Protein AF-A0A318XLT6-F1 (afdb_monomer_lite)

Secondary structure (DSSP, 8-state):
--EEEP-----SSS-----------TT-EEEEEEEEESS-------STT-EEEEEEEEEEEEE-HHHHHHTTT--TTS-HHHHHHHHHH---HHHHHHHHHH--EEEEEEEEEEEEE--SS-----EEEEEEEEEEETTEEEEEE--SGGGEEEE-TTSSBPSS-EEEE-

Radius of gyration: 16.86 Å; chains: 1; bounding box: 40×31×43 Å

Sequence (170 aa):
MFVQRLKLIVPVDKTVDAILLDSGEHDKIECYQGNKAVNNFGLTVHGSGTWVKGTIKGTLEAYDYKAVYEVYNLKESESANYWFVSYRQDKSHDELKKTFEDSHKVNLNYDLSFMIQGNDYDINSVFICYEVIRLVVNGVTKDFVVTNPSSSSAMSPDGSAYPGGFKPVE

Foldseek 3Di:
DDEEEDEDDDDDDDDPDPPQDPDPPQFDKYKYKYKAFPDFDWAFDDDAFDKDKDKDKDKDWFWAVVLLCVLQVHDLQAACVVSVVSVVVDPSSVSNVVSVVPIDIDIDIAIWMKMWGDDPPPQGTKTKIFMWIWIAHSSDIGIHTSRHQNRIAIAGNVRHGDPTDMHTDD

Organism: NCBI:txid1121337

Structure (mmCIF, N/CA/C/O backbone):
data_AF-A0A318XLT6-F1
#
_entry.id   AF-A0A318XLT6-F1
#
loop_
_atom_site.group_PDB
_atom_site.id
_atom_site.type_symbol
_atom_site.label_atom_id
_atom_site.label_alt_id
_atom_site.label_comp_id
_atom_site.label_asym_id
_atom_site.label_entity_id
_atom_site.label_seq_id
_atom_site.pdbx_PDB_ins_code
_atom_site.Cartn_x
_atom_site.Cartn_y
_atom_site.Cartn_z
_atom_site.occupancy
_atom_site.B_iso_or_equiv
_atom_site.auth_seq_id
_atom_site.auth_comp_id
_atom_site.auth_asym_id
_atom_site.auth_atom_id
_atom_site.pdbx_PDB_model_num
ATOM 1 N N . MET A 1 1 ? 1.099 -7.249 21.457 1.00 48.94 1 MET A N 1
ATOM 2 C CA . MET A 1 1 ? 0.406 -7.028 20.174 1.00 48.94 1 MET A CA 1
ATOM 3 C C . MET A 1 1 ? 1.287 -7.557 19.051 1.00 48.94 1 MET A C 1
ATOM 5 O O . MET A 1 1 ? 2.467 -7.227 19.030 1.00 48.94 1 MET A O 1
ATOM 9 N N . PHE A 1 2 ? 0.767 -8.439 18.196 1.00 44.69 2 PHE A N 1
ATOM 10 C CA . PHE A 1 2 ? 1.539 -9.091 17.131 1.00 44.69 2 PHE A CA 1
ATOM 11 C C . PHE A 1 2 ? 1.151 -8.491 15.777 1.00 44.69 2 PHE A C 1
ATOM 13 O O . PHE A 1 2 ? -0.029 -8.443 15.451 1.00 44.69 2 PHE A O 1
ATOM 20 N N . VAL A 1 3 ? 2.139 -8.034 15.002 1.00 46.88 3 VAL A N 1
ATOM 21 C CA . VAL A 1 3 ? 1.956 -7.638 13.596 1.00 46.88 3 VAL A CA 1
ATOM 22 C C . VAL A 1 3 ? 2.495 -8.771 12.737 1.00 46.88 3 VAL A C 1
ATOM 24 O O . VAL A 1 3 ? 3.684 -9.091 12.834 1.00 46.88 3 VAL A O 1
ATOM 27 N N . GLN A 1 4 ? 1.645 -9.371 11.908 1.00 51.56 4 GLN A N 1
ATOM 28 C CA . GLN A 1 4 ? 2.063 -10.403 10.960 1.00 51.56 4 GLN A CA 1
ATOM 29 C C . GLN A 1 4 ? 2.322 -9.782 9.582 1.00 51.56 4 GLN A C 1
ATOM 31 O O . GLN A 1 4 ? 1.599 -8.898 9.129 1.00 51.56 4 GLN A O 1
ATOM 36 N N . ARG A 1 5 ? 3.377 -10.231 8.898 1.00 47.06 5 ARG A N 1
ATOM 37 C CA . ARG A 1 5 ? 3.651 -9.819 7.515 1.00 47.06 5 ARG A CA 1
ATOM 38 C C . ARG A 1 5 ? 2.912 -10.750 6.562 1.00 47.06 5 ARG A C 1
ATOM 40 O O . ARG A 1 5 ? 3.153 -11.954 6.580 1.00 47.06 5 ARG A O 1
ATOM 47 N N . LEU A 1 6 ? 2.053 -10.193 5.721 1.00 46.31 6 LEU A N 1
ATOM 48 C CA . LEU A 1 6 ? 1.446 -10.877 4.588 1.00 46.31 6 LEU A CA 1
ATOM 49 C C . LEU A 1 6 ? 2.206 -10.509 3.315 1.00 46.31 6 LEU A C 1
ATOM 51 O O . LEU A 1 6 ? 2.680 -9.389 3.145 1.00 46.31 6 LEU A O 1
ATOM 55 N N . LYS A 1 7 ? 2.299 -11.449 2.381 1.00 41.59 7 LYS A N 1
ATOM 56 C CA . LYS A 1 7 ? 2.693 -11.148 1.005 1.00 41.59 7 LYS A CA 1
ATOM 57 C C . LYS A 1 7 ? 1.427 -11.205 0.163 1.00 41.59 7 LYS A C 1
ATOM 59 O O . LYS A 1 7 ? 0.935 -12.296 -0.097 1.00 41.59 7 LYS A O 1
ATOM 64 N N . LEU A 1 8 ? 0.875 -10.053 -0.218 1.00 42.44 8 LEU A N 1
ATOM 65 C CA . LEU A 1 8 ? -0.103 -10.023 -1.301 1.00 42.44 8 LEU A CA 1
ATOM 66 C C . LEU A 1 8 ? 0.678 -9.879 -2.610 1.00 42.44 8 LEU A C 1
ATOM 68 O O . LEU A 1 8 ? 1.440 -8.939 -2.809 1.00 42.44 8 LEU A O 1
ATOM 72 N N . ILE A 1 9 ? 0.505 -10.851 -3.489 1.00 45.53 9 ILE A N 1
ATOM 73 C CA . ILE A 1 9 ? 0.955 -10.819 -4.876 1.00 45.53 9 ILE A CA 1
ATOM 74 C C . ILE A 1 9 ? -0.269 -11.290 -5.636 1.00 45.53 9 ILE A C 1
ATOM 76 O O . ILE A 1 9 ? -0.751 -12.382 -5.341 1.00 45.53 9 ILE A O 1
ATOM 80 N N . VAL A 1 10 ? -0.811 -10.514 -6.569 1.00 40.47 10 VAL A N 1
ATOM 81 C CA . VAL A 1 10 ? -1.807 -11.096 -7.477 1.00 40.47 10 VAL A CA 1
ATOM 82 C C . VAL A 1 10 ? -1.625 -10.503 -8.859 1.00 40.47 10 VAL A C 1
ATOM 84 O O . VAL A 1 10 ? -1.657 -9.279 -9.004 1.00 40.47 10 VAL A O 1
ATOM 87 N N . PRO A 1 11 ? -1.384 -11.384 -9.847 1.00 39.53 11 PRO A N 1
ATOM 88 C CA . PRO A 1 11 ? -2.449 -11.649 -10.810 1.00 39.53 11 PRO A CA 1
ATOM 89 C C . PRO A 1 11 ? -2.421 -13.078 -11.402 1.00 39.53 11 PRO A C 1
ATOM 91 O O . PRO A 1 11 ? -1.620 -13.353 -12.286 1.00 39.53 11 PRO A O 1
ATOM 94 N N . VAL A 1 12 ? -3.372 -13.940 -11.020 1.00 30.42 12 VAL A N 1
ATOM 95 C CA . VAL A 1 12 ? -4.231 -14.681 -11.972 1.00 30.42 12 VAL A CA 1
ATOM 96 C C . VAL A 1 12 ? -5.589 -14.813 -11.291 1.00 30.42 12 VAL A C 1
ATOM 98 O O . VAL A 1 12 ? -5.634 -15.288 -10.165 1.00 30.42 12 VAL A O 1
ATOM 101 N N . ASP A 1 13 ? -6.635 -14.314 -11.953 1.00 32.97 13 ASP A N 1
ATOM 102 C CA . ASP A 1 13 ? -8.062 -14.390 -11.612 1.00 32.97 13 ASP A CA 1
ATOM 103 C C . ASP A 1 13 ? -8.433 -14.840 -10.193 1.00 32.97 13 ASP A C 1
ATOM 105 O O . ASP A 1 13 ? -8.284 -16.008 -9.835 1.00 32.97 13 ASP A O 1
ATOM 109 N N . LYS A 1 14 ? -9.109 -13.919 -9.496 1.00 32.00 14 LYS A N 1
ATOM 110 C CA . LYS A 1 14 ? -9.876 -14.049 -8.246 1.00 32.00 14 LYS A CA 1
ATOM 111 C C . LYS A 1 14 ? -9.266 -13.242 -7.110 1.00 32.00 14 LYS A C 1
ATOM 113 O O . LYS A 1 14 ? -8.126 -13.418 -6.694 1.00 32.00 14 LYS A O 1
ATOM 118 N N . THR A 1 15 ? -10.105 -12.329 -6.633 1.00 31.81 15 THR A N 1
ATOM 119 C CA . THR A 1 15 ? -10.183 -11.879 -5.247 1.00 31.81 15 THR A CA 1
ATOM 120 C C . THR A 1 15 ? -9.538 -12.889 -4.308 1.00 31.81 15 THR A C 1
ATOM 122 O O . THR A 1 15 ? -10.023 -14.010 -4.175 1.00 31.81 15 THR A O 1
ATOM 125 N N . VAL A 1 16 ? -8.430 -12.499 -3.679 1.00 34.34 16 VAL A N 1
ATOM 126 C CA . VAL A 1 16 ? -7.896 -13.260 -2.554 1.00 34.34 16 VAL A CA 1
ATOM 127 C C . VAL A 1 16 ? -8.915 -13.090 -1.442 1.00 34.34 16 VAL A C 1
ATOM 129 O O . VAL A 1 16 ? -8.987 -12.024 -0.825 1.00 34.34 16 VAL A O 1
ATOM 132 N N . ASP A 1 17 ? -9.740 -14.119 -1.262 1.00 35.50 17 ASP A N 1
ATOM 133 C CA . ASP A 1 17 ? -10.573 -14.279 -0.084 1.00 35.50 17 ASP A CA 1
ATOM 134 C C . ASP A 1 17 ? -9.698 -14.009 1.138 1.00 35.50 17 ASP A C 1
ATOM 136 O O . ASP A 1 17 ? -8.591 -14.544 1.278 1.00 35.50 17 ASP A O 1
ATOM 140 N N . ALA A 1 18 ? -10.169 -13.079 1.967 1.00 36.91 18 ALA A N 1
ATOM 141 C CA . ALA A 1 18 ? -9.548 -12.743 3.229 1.00 36.91 18 ALA A CA 1
ATOM 142 C C . ALA A 1 18 ? -9.216 -14.042 3.970 1.00 36.91 18 ALA A C 1
ATOM 144 O O . ALA A 1 18 ? -10.049 -14.943 4.060 1.00 36.91 18 ALA A O 1
ATOM 145 N N . ILE A 1 19 ? -7.987 -14.145 4.478 1.00 39.88 19 ILE A N 1
ATOM 146 C CA . ILE A 1 19 ? -7.617 -15.215 5.400 1.00 39.88 19 ILE A CA 1
ATOM 147 C C . ILE A 1 19 ? -8.602 -15.104 6.568 1.00 39.88 19 ILE A C 1
ATOM 149 O O . ILE A 1 19 ? -8.514 -14.166 7.357 1.00 39.88 19 ILE A O 1
ATOM 153 N N . LEU A 1 20 ? -9.577 -16.016 6.621 1.00 37.34 20 LEU A N 1
ATOM 154 C CA . LEU A 1 20 ? -10.495 -16.162 7.741 1.00 37.34 20 LEU A CA 1
ATOM 155 C C . LEU A 1 20 ? -9.653 -16.556 8.951 1.00 37.34 20 LEU A C 1
ATOM 157 O O . LEU A 1 20 ? -9.159 -17.680 9.041 1.00 37.34 20 LEU A O 1
ATOM 161 N N . LEU A 1 21 ? -9.453 -15.600 9.848 1.00 41.88 21 LEU A N 1
ATOM 162 C CA . LEU A 1 21 ? -8.840 -15.834 11.142 1.00 41.88 21 LEU A CA 1
ATOM 163 C C . LEU A 1 21 ? -9.964 -16.104 12.130 1.00 41.88 21 LEU A C 1
ATOM 165 O O . LEU A 1 21 ? -10.714 -15.212 12.521 1.00 41.88 21 LEU A O 1
ATOM 169 N N . ASP A 1 22 ? -10.094 -17.378 12.478 1.00 42.78 22 ASP A N 1
ATOM 170 C CA . ASP A 1 22 ? -10.895 -17.833 13.602 1.00 42.78 22 ASP A CA 1
ATOM 171 C C . ASP A 1 22 ? -10.220 -17.354 14.894 1.00 42.78 22 ASP A C 1
ATOM 173 O O . ASP A 1 22 ? -9.281 -17.968 15.403 1.00 42.78 22 ASP A O 1
ATOM 177 N N . SER A 1 23 ? -10.648 -16.199 15.400 1.00 42.34 23 SER A N 1
ATOM 178 C CA . SER A 1 23 ? -10.378 -15.814 16.779 1.00 42.34 23 SER A CA 1
ATOM 179 C C . SER A 1 23 ? -11.684 -15.390 17.433 1.00 42.34 23 SER A C 1
ATOM 181 O O . SER A 1 23 ? -12.190 -14.300 17.174 1.00 42.34 23 SER A O 1
ATOM 183 N N . GLY A 1 24 ? -12.220 -16.258 18.293 1.00 43.88 24 GLY A N 1
ATOM 184 C CA . GLY A 1 24 ? -13.417 -16.040 19.112 1.00 43.88 24 GLY A CA 1
ATOM 185 C C . GLY A 1 24 ? -13.301 -14.936 20.177 1.00 43.88 24 GLY A C 1
ATOM 186 O O . GLY A 1 24 ? -13.959 -15.024 21.209 1.00 43.88 24 GLY A O 1
ATOM 187 N N . GLU A 1 25 ? -12.481 -13.906 19.955 1.00 47.56 25 GLU A N 1
ATOM 188 C CA . GLU A 1 25 ? -12.442 -12.685 20.764 1.00 47.56 25 GLU A CA 1
ATOM 189 C C . GLU A 1 25 ? -13.065 -11.529 19.973 1.00 47.56 25 GLU A C 1
ATOM 191 O O . GLU A 1 25 ? -12.474 -10.987 19.041 1.00 47.56 25 GLU A O 1
ATOM 196 N N . HIS A 1 26 ? -14.273 -11.137 20.376 1.00 48.28 26 HIS A N 1
ATOM 197 C CA . HIS A 1 26 ? -15.116 -10.124 19.728 1.00 48.28 26 HIS A CA 1
ATOM 198 C C . HIS A 1 26 ? -14.636 -8.663 19.884 1.00 48.28 26 HIS A C 1
ATOM 200 O O . HIS A 1 26 ? -15.416 -7.756 19.607 1.00 48.28 26 HIS A O 1
ATOM 206 N N . ASP A 1 27 ? -13.396 -8.427 20.329 1.00 59.19 27 ASP A N 1
ATOM 207 C CA . ASP A 1 27 ? -12.825 -7.080 20.533 1.00 59.19 27 ASP A CA 1
ATOM 208 C C . ASP A 1 27 ? -11.335 -6.965 20.159 1.00 59.19 27 ASP A C 1
ATOM 210 O O . ASP A 1 27 ? -10.643 -6.018 20.541 1.00 59.19 27 ASP A O 1
ATOM 214 N N . LYS A 1 28 ? -10.803 -7.925 19.399 1.00 69.69 28 LYS A N 1
ATOM 215 C CA . LYS A 1 28 ? -9.386 -7.942 19.030 1.00 69.69 28 LYS A CA 1
ATOM 216 C C . LYS A 1 28 ? -9.149 -7.212 17.705 1.00 69.69 28 LYS A C 1
ATOM 218 O O . LYS A 1 28 ? -9.800 -7.509 16.706 1.00 69.69 28 LYS A O 1
ATOM 223 N N . ILE A 1 29 ? -8.179 -6.294 17.695 1.00 74.69 29 ILE A N 1
ATOM 224 C CA . ILE A 1 29 ? -7.637 -5.693 16.468 1.00 74.69 29 ILE A CA 1
ATOM 225 C C . ILE A 1 29 ? -6.391 -6.474 16.053 1.00 74.69 29 ILE A C 1
ATOM 227 O O . ILE A 1 29 ? -5.425 -6.590 16.818 1.00 74.69 29 ILE A O 1
ATOM 231 N N . GLU A 1 30 ? -6.398 -6.996 14.833 1.00 80.00 30 GLU A N 1
ATOM 232 C CA . GLU A 1 30 ? -5.238 -7.642 14.223 1.00 80.00 30 GLU A CA 1
ATOM 2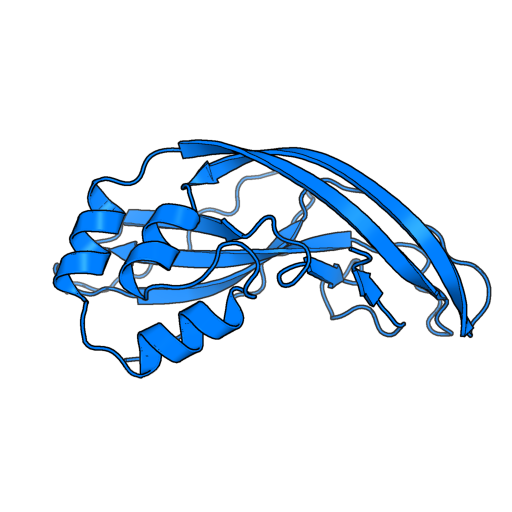33 C C . GLU A 1 30 ? -4.756 -6.829 13.022 1.00 80.00 30 GLU A C 1
ATOM 235 O O . GLU A 1 30 ? -5.551 -6.382 12.196 1.00 80.00 30 GLU A O 1
ATOM 240 N N . CYS A 1 31 ? -3.438 -6.637 12.931 1.00 70.75 31 CYS A N 1
ATOM 241 C CA . CYS A 1 31 ? -2.825 -5.801 11.904 1.00 70.75 31 CYS A CA 1
ATOM 242 C C . CYS A 1 31 ? -1.828 -6.593 11.074 1.00 70.75 31 CYS A C 1
ATOM 244 O O . CYS A 1 31 ? -0.962 -7.297 11.611 1.00 70.75 31 CYS A O 1
ATOM 246 N N . TYR A 1 32 ? -1.904 -6.394 9.762 1.00 77.44 32 TYR A N 1
ATOM 247 C CA . TYR A 1 32 ? -1.047 -7.056 8.797 1.00 77.44 32 TYR A CA 1
ATOM 248 C C . TYR A 1 32 ? -0.413 -6.054 7.838 1.00 77.44 32 TYR A C 1
ATOM 250 O O . TYR A 1 32 ? -1.083 -5.150 7.340 1.00 77.44 32 TYR A O 1
ATOM 258 N N . GLN A 1 33 ? 0.877 -6.251 7.563 1.00 73.69 33 GLN A N 1
ATOM 259 C CA . GLN A 1 33 ? 1.631 -5.496 6.558 1.00 73.69 33 GLN A CA 1
ATOM 260 C C . GLN A 1 33 ? 1.763 -6.329 5.294 1.00 73.69 33 GLN A C 1
ATOM 262 O O . GLN A 1 33 ? 2.242 -7.459 5.375 1.00 73.69 33 GLN A O 1
ATOM 267 N N . GLY A 1 34 ? 1.401 -5.772 4.142 1.00 76.31 34 GLY A N 1
ATOM 268 C CA . GLY A 1 34 ? 1.614 -6.412 2.846 1.00 76.31 34 GLY A CA 1
ATOM 269 C C . GLY A 1 34 ? 1.887 -5.417 1.731 1.00 76.31 34 GLY A C 1
ATOM 270 O O . GLY A 1 34 ? 2.107 -4.242 1.987 1.00 76.31 34 GLY A O 1
ATOM 271 N N . ASN A 1 35 ? 1.887 -5.904 0.494 1.00 77.94 35 ASN A N 1
ATOM 272 C CA . ASN A 1 35 ? 2.026 -5.095 -0.713 1.00 77.94 35 ASN A CA 1
ATOM 273 C C . ASN A 1 35 ? 0.886 -5.436 -1.672 1.00 77.94 35 ASN A C 1
ATOM 275 O O . ASN A 1 35 ? 0.431 -6.570 -1.669 1.00 77.94 35 ASN A O 1
ATOM 279 N N . LYS A 1 36 ? 0.416 -4.495 -2.487 1.00 77.69 36 LYS A N 1
ATOM 280 C CA . LYS A 1 36 ? -0.604 -4.729 -3.516 1.00 77.69 36 LYS A CA 1
ATOM 281 C C . LYS A 1 36 ? -0.154 -4.115 -4.833 1.00 77.69 36 LYS A C 1
ATOM 283 O O . LYS A 1 36 ? 0.186 -2.935 -4.881 1.00 77.69 36 LYS A O 1
ATOM 288 N N . ALA A 1 37 ? -0.175 -4.916 -5.896 1.00 73.56 37 ALA A N 1
ATOM 289 C CA . ALA A 1 37 ? 0.053 -4.432 -7.251 1.00 73.56 37 ALA A CA 1
ATOM 290 C C . ALA A 1 37 ? -1.147 -3.587 -7.705 1.00 73.56 37 ALA A C 1
ATOM 292 O O . ALA A 1 37 ? -2.300 -3.983 -7.527 1.00 73.56 37 ALA A O 1
ATOM 293 N N . VAL A 1 38 ? -0.875 -2.412 -8.269 1.00 63.44 38 VAL A N 1
ATOM 294 C CA . VAL A 1 38 ? -1.917 -1.451 -8.681 1.00 63.44 38 VAL A CA 1
ATOM 295 C C . VAL A 1 38 ? -2.488 -1.743 -10.064 1.00 63.44 38 VAL A C 1
ATOM 297 O O . VAL A 1 38 ? -3.619 -1.357 -10.320 1.00 63.44 38 VAL A O 1
ATOM 300 N N . ASN A 1 39 ? -1.724 -2.417 -10.930 1.00 58.59 39 ASN A N 1
ATOM 301 C CA . ASN A 1 39 ? -2.107 -3.030 -12.209 1.00 58.59 39 ASN A CA 1
ATOM 302 C C . ASN A 1 39 ? -0.846 -3.672 -12.829 1.00 58.59 39 ASN A C 1
ATOM 304 O O . ASN A 1 39 ? 0.273 -3.272 -12.497 1.00 58.59 39 ASN A O 1
ATOM 308 N N . ASN A 1 40 ? -1.006 -4.659 -13.719 1.00 50.53 40 ASN A N 1
ATOM 309 C CA . ASN A 1 40 ? 0.103 -5.406 -14.334 1.00 50.53 40 ASN A CA 1
ATOM 310 C C . ASN A 1 40 ? 0.913 -4.540 -15.308 1.00 50.53 40 ASN A C 1
ATOM 312 O O . ASN A 1 40 ? 0.724 -4.609 -16.520 1.00 50.53 40 ASN A O 1
ATOM 316 N N . PHE A 1 41 ? 1.836 -3.738 -14.789 1.00 51.12 41 PHE A N 1
ATOM 317 C CA . PHE A 1 41 ? 2.798 -3.001 -15.600 1.00 51.12 41 PHE A CA 1
ATOM 318 C C . PHE A 1 41 ? 4.142 -3.719 -15.579 1.00 51.12 41 PHE A C 1
ATOM 320 O O . PHE A 1 41 ? 5.002 -3.413 -14.762 1.00 51.12 41 PHE A O 1
ATOM 327 N N . GLY A 1 42 ? 4.317 -4.673 -16.495 1.00 52.44 42 GLY A N 1
ATOM 328 C CA . GLY A 1 42 ? 5.620 -5.276 -16.747 1.00 52.44 42 GLY A CA 1
ATOM 329 C C . GLY A 1 42 ? 6.524 -4.281 -17.470 1.00 52.44 42 GLY A C 1
ATOM 330 O O . GLY A 1 42 ? 6.287 -3.965 -18.634 1.00 52.44 42 GLY A O 1
ATOM 331 N N . LEU A 1 43 ? 7.558 -3.784 -16.793 1.00 58.47 43 LEU A N 1
ATOM 332 C CA . LEU A 1 43 ? 8.649 -3.059 -17.441 1.00 58.47 43 LEU A CA 1
ATOM 333 C C . LEU A 1 43 ? 9.792 -4.015 -17.750 1.00 58.47 43 LEU A C 1
ATOM 335 O O . LEU A 1 43 ? 10.334 -4.647 -16.843 1.00 58.47 43 LEU A O 1
ATOM 339 N N . THR A 1 44 ? 10.185 -4.073 -19.020 1.00 61.75 44 THR A N 1
ATOM 340 C CA . THR A 1 44 ? 11.380 -4.800 -19.435 1.00 61.75 44 THR A CA 1
ATOM 341 C C . THR A 1 44 ? 12.600 -3.906 -19.373 1.00 61.75 44 THR A C 1
ATOM 343 O O . THR A 1 44 ? 12.703 -2.912 -20.090 1.00 61.75 44 THR A O 1
ATOM 346 N N . VAL A 1 45 ? 13.533 -4.277 -18.498 1.00 60.12 45 VAL A N 1
ATOM 347 C CA . VAL A 1 45 ? 14.806 -3.587 -18.323 1.00 60.12 45 VAL A CA 1
ATOM 348 C C . VAL A 1 45 ? 15.913 -4.476 -18.876 1.00 60.12 45 VAL A C 1
ATOM 350 O O . VAL A 1 45 ? 16.122 -5.583 -18.389 1.00 60.12 45 VAL A O 1
ATOM 353 N N . HIS A 1 46 ? 16.613 -3.996 -19.903 1.00 58.94 46 HIS A N 1
ATOM 354 C CA . HIS A 1 46 ? 17.755 -4.690 -20.496 1.00 58.94 46 HIS A CA 1
ATOM 355 C C . HIS A 1 46 ? 19.066 -4.044 -20.041 1.00 58.94 46 HIS A C 1
ATOM 357 O O . HIS A 1 46 ? 19.216 -2.825 -20.113 1.00 58.94 46 HIS A O 1
ATOM 363 N N . GLY A 1 47 ? 20.025 -4.876 -19.631 1.00 57.00 47 GLY A N 1
ATOM 364 C CA . GLY A 1 47 ? 21.373 -4.454 -19.249 1.00 57.00 47 GLY A CA 1
ATOM 365 C C . GLY A 1 47 ? 21.507 -4.159 -17.756 1.00 57.00 47 GLY A C 1
ATOM 366 O O . GLY A 1 47 ? 20.882 -3.239 -17.224 1.00 57.00 47 GLY A O 1
ATOM 367 N N . SER A 1 48 ? 22.361 -4.928 -17.083 1.00 66.12 48 SER A N 1
ATOM 368 C CA . SER A 1 48 ? 22.658 -4.729 -15.668 1.00 66.12 48 SER A CA 1
ATOM 369 C C . SER A 1 48 ? 23.228 -3.345 -15.385 1.00 66.12 48 SER A C 1
ATOM 371 O O . SER A 1 48 ? 23.948 -2.754 -16.193 1.00 66.12 48 SER A O 1
ATOM 373 N N . GLY A 1 49 ? 22.827 -2.784 -14.246 1.00 67.50 49 GLY A N 1
ATOM 374 C CA . GLY A 1 49 ? 23.296 -1.487 -13.776 1.00 67.50 49 GLY A CA 1
ATOM 375 C C . GLY A 1 49 ? 22.609 -0.270 -14.407 1.00 67.50 49 GLY A C 1
ATOM 376 O O . GLY A 1 49 ? 22.666 0.810 -13.812 1.00 67.50 49 GLY A O 1
ATOM 377 N N . THR A 1 50 ? 21.918 -0.423 -15.542 1.00 78.69 50 THR A N 1
ATOM 378 C CA . THR A 1 50 ? 21.243 0.686 -16.239 1.00 78.69 50 THR A CA 1
ATOM 379 C C . THR A 1 50 ? 19.958 1.076 -15.525 1.00 78.69 50 THR A C 1
ATOM 381 O O . THR A 1 50 ? 19.127 0.220 -15.238 1.00 78.69 50 THR A O 1
ATOM 384 N N . TRP A 1 51 ? 19.768 2.370 -15.268 1.00 86.25 51 TRP A N 1
ATOM 385 C CA . TRP A 1 51 ? 18.524 2.890 -14.707 1.00 86.25 51 TRP A CA 1
ATOM 386 C C . TRP A 1 51 ? 17.580 3.372 -15.806 1.00 86.25 51 TRP A C 1
ATOM 388 O O . TRP A 1 51 ? 17.955 4.194 -16.641 1.00 86.25 51 TRP A O 1
ATOM 398 N N . VAL A 1 52 ? 16.333 2.918 -15.755 1.00 83.56 52 VAL A N 1
ATOM 399 C CA . VAL A 1 52 ? 15.244 3.342 -16.635 1.00 83.56 52 VAL A CA 1
ATOM 400 C C . VAL A 1 52 ? 14.221 4.111 -15.809 1.00 83.56 52 VAL A C 1
ATOM 402 O O . VAL A 1 52 ? 13.898 3.720 -14.689 1.00 83.56 52 VAL A O 1
ATOM 405 N N . LYS A 1 53 ? 13.722 5.222 -16.355 1.00 87.88 53 LYS A N 1
ATOM 406 C CA . LYS A 1 53 ? 12.633 5.996 -15.752 1.00 87.88 53 LYS A CA 1
ATOM 407 C C . LYS A 1 53 ? 11.289 5.429 -16.197 1.00 87.88 53 LYS A C 1
ATOM 409 O O . LYS A 1 53 ? 11.107 5.147 -17.379 1.00 87.88 53 LYS A O 1
ATOM 414 N N . GLY A 1 54 ? 10.361 5.310 -15.261 1.00 84.69 54 GLY A N 1
ATOM 415 C CA . GLY A 1 54 ? 8.983 4.914 -15.507 1.00 84.69 54 GLY A CA 1
ATOM 416 C C . GLY A 1 54 ? 8.015 5.836 -14.779 1.00 84.69 54 GLY A C 1
ATOM 417 O O . GLY A 1 54 ? 8.376 6.495 -13.804 1.00 84.69 54 GLY A O 1
ATOM 418 N N . THR A 1 55 ? 6.777 5.864 -15.257 1.00 88.19 55 THR A N 1
ATOM 419 C CA . THR A 1 55 ? 5.671 6.536 -14.578 1.00 88.19 55 THR A CA 1
ATOM 420 C C . THR A 1 55 ? 4.449 5.631 -14.641 1.00 88.19 55 THR A C 1
ATOM 422 O O . THR A 1 55 ? 4.126 5.113 -15.710 1.00 88.19 55 THR A O 1
ATOM 425 N N . ILE A 1 56 ? 3.765 5.449 -13.512 1.00 84.81 56 ILE A N 1
ATOM 426 C CA . ILE A 1 56 ? 2.449 4.808 -13.446 1.00 84.81 56 ILE A CA 1
ATOM 427 C C . ILE A 1 56 ? 1.440 5.793 -12.876 1.00 84.81 56 ILE A C 1
ATOM 429 O O . ILE A 1 56 ? 1.722 6.499 -11.911 1.00 84.81 56 ILE A O 1
ATOM 433 N N . LYS A 1 57 ? 0.256 5.839 -13.483 1.00 88.50 57 LYS A N 1
ATOM 434 C CA . LYS A 1 57 ? -0.857 6.659 -13.009 1.00 88.50 57 LYS A CA 1
ATOM 435 C C . LYS A 1 57 ? -2.149 5.872 -13.099 1.00 88.50 57 LYS A C 1
ATOM 437 O O . LYS A 1 57 ? -2.293 5.033 -13.991 1.00 88.50 57 LYS A O 1
ATOM 442 N N . GLY A 1 58 ? -3.084 6.148 -12.207 1.00 86.69 58 GLY A N 1
ATOM 443 C CA . GLY A 1 58 ? -4.407 5.551 -12.258 1.00 86.69 58 GLY A CA 1
ATOM 444 C C . GLY A 1 58 ? -5.206 5.804 -10.995 1.00 86.69 58 GLY A C 1
ATOM 445 O O . GLY A 1 58 ? -4.852 6.635 -10.159 1.00 86.69 58 GLY A O 1
ATOM 446 N N . THR A 1 59 ? -6.289 5.052 -10.873 1.00 85.88 59 THR A N 1
ATOM 447 C CA . THR A 1 59 ? -7.203 5.125 -9.740 1.00 85.88 59 THR A CA 1
ATOM 448 C C . THR A 1 59 ? -7.476 3.713 -9.239 1.00 85.88 59 THR A C 1
ATOM 450 O O . THR A 1 59 ? -7.644 2.789 -10.036 1.00 85.88 59 THR A O 1
ATOM 453 N N . LEU A 1 60 ? -7.511 3.545 -7.921 1.00 85.69 60 LEU A N 1
ATOM 454 C CA . LEU A 1 60 ? -7.818 2.294 -7.241 1.00 85.69 60 LEU A CA 1
ATOM 455 C C . LEU A 1 60 ? -8.939 2.533 -6.230 1.00 85.69 60 LEU A C 1
ATOM 457 O O . LEU A 1 60 ? -8.852 3.441 -5.408 1.00 85.69 60 LEU A O 1
ATOM 461 N N . GLU A 1 61 ? -9.962 1.682 -6.245 1.00 88.19 61 GLU A N 1
ATOM 462 C CA . GLU A 1 61 ? -10.951 1.652 -5.169 1.00 88.19 61 GLU A CA 1
ATOM 463 C C . GLU A 1 61 ? -10.371 0.895 -3.956 1.00 88.19 61 GLU A C 1
ATOM 465 O O . GLU A 1 61 ? -10.071 -0.304 -4.037 1.00 88.19 61 GLU A O 1
ATOM 470 N N . ALA A 1 62 ? -10.192 1.585 -2.829 1.00 88.75 62 ALA A N 1
ATOM 471 C CA . ALA A 1 62 ? -9.693 1.018 -1.571 1.00 88.75 62 ALA A CA 1
ATOM 472 C C . ALA A 1 62 ? -10.197 1.824 -0.363 1.00 88.75 62 ALA A C 1
ATOM 474 O O . ALA A 1 62 ? -10.774 2.895 -0.534 1.00 88.75 62 ALA A O 1
ATOM 475 N N . TYR A 1 63 ? -10.003 1.317 0.858 1.00 92.06 63 TYR A N 1
ATOM 476 C CA . TYR A 1 63 ? -10.288 2.109 2.058 1.00 92.06 63 TYR A CA 1
ATOM 477 C C . TYR A 1 63 ? -9.280 3.250 2.196 1.00 92.06 63 TYR A C 1
ATOM 479 O O . TYR A 1 63 ? -8.093 3.066 1.911 1.00 92.06 63 TYR A O 1
ATOM 487 N N . ASP A 1 64 ? -9.761 4.415 2.629 1.00 90.19 64 ASP A N 1
ATOM 488 C CA . ASP A 1 64 ? -8.926 5.605 2.773 1.00 90.19 64 ASP A CA 1
ATOM 489 C C . ASP A 1 64 ? -7.874 5.421 3.874 1.00 90.19 64 ASP A C 1
ATOM 491 O O . ASP A 1 64 ? -8.190 5.398 5.066 1.00 90.19 64 ASP A O 1
ATOM 495 N N . TYR A 1 65 ? -6.607 5.280 3.474 1.00 92.62 65 TYR A N 1
ATOM 496 C CA . TYR A 1 65 ? -5.503 5.089 4.411 1.00 92.62 65 TYR A CA 1
ATOM 497 C C . TYR A 1 65 ? -5.210 6.339 5.252 1.00 92.62 65 TYR A C 1
ATOM 499 O O . TYR A 1 65 ? -4.590 6.226 6.310 1.00 92.62 65 TYR A O 1
ATOM 507 N N . LYS A 1 66 ? -5.658 7.521 4.813 1.00 93.69 66 LYS A N 1
ATOM 508 C CA . LYS A 1 66 ? -5.437 8.782 5.530 1.00 93.69 66 LYS A CA 1
ATOM 509 C C . LYS A 1 66 ? -6.099 8.753 6.900 1.00 93.69 66 LYS A C 1
ATOM 511 O O . LYS A 1 66 ? -5.471 9.122 7.885 1.00 93.69 66 LYS A O 1
ATOM 516 N N . ALA A 1 67 ? -7.302 8.186 6.977 1.00 91.81 67 ALA A N 1
ATOM 517 C CA . ALA A 1 67 ? -8.035 8.039 8.228 1.00 91.81 67 ALA A CA 1
ATOM 518 C C . ALA A 1 67 ? -7.235 7.242 9.276 1.00 91.81 67 ALA A C 1
ATOM 520 O O . ALA A 1 67 ? -7.150 7.644 10.431 1.00 91.81 67 ALA A O 1
ATOM 521 N N . VAL A 1 68 ? -6.578 6.141 8.883 1.00 92.50 68 VAL A N 1
ATOM 522 C CA . VAL A 1 68 ? -5.758 5.356 9.828 1.00 92.50 68 VAL A CA 1
ATOM 523 C C . VAL A 1 68 ? -4.417 6.021 10.148 1.00 92.50 68 VAL A C 1
ATOM 525 O O . VAL A 1 68 ? -3.839 5.732 11.194 1.00 92.50 68 VAL A O 1
ATOM 528 N N . TYR A 1 69 ? -3.915 6.905 9.284 1.00 94.81 69 TYR A N 1
ATOM 529 C CA . TYR A 1 69 ? -2.726 7.722 9.551 1.00 94.81 69 TYR A CA 1
ATOM 530 C C . TYR A 1 69 ? -2.996 8.820 10.581 1.00 94.81 69 TYR A C 1
ATOM 532 O O . TYR A 1 69 ? -2.143 9.067 11.436 1.00 94.81 69 TYR A O 1
ATOM 540 N N . GLU A 1 70 ? -4.176 9.441 10.525 1.00 93.62 70 GLU A N 1
ATOM 541 C CA . GLU A 1 70 ? -4.591 10.500 11.451 1.00 93.62 70 GLU A CA 1
ATOM 542 C C . GLU A 1 70 ? -4.574 10.029 12.910 1.00 93.62 70 GLU A C 1
ATOM 544 O O . GLU A 1 70 ? -4.083 10.765 13.763 1.00 93.62 70 GLU A O 1
ATOM 549 N N . VAL A 1 71 ? -4.962 8.773 13.177 1.00 93.38 71 VAL A N 1
ATOM 550 C CA . VAL A 1 71 ? -4.898 8.145 14.518 1.00 93.38 71 VAL A CA 1
ATOM 551 C C . VAL A 1 71 ? -3.507 8.274 15.155 1.00 93.38 71 VAL A C 1
ATOM 553 O O . VAL A 1 71 ? -3.381 8.417 16.367 1.00 93.38 71 VAL A O 1
ATOM 556 N N . TYR A 1 72 ? -2.446 8.253 14.343 1.00 92.50 72 TYR A N 1
ATOM 557 C CA . TYR A 1 72 ? -1.059 8.346 14.808 1.00 92.50 72 TYR A CA 1
ATOM 558 C C . TYR A 1 72 ? -0.368 9.655 14.415 1.00 92.50 72 TYR A C 1
ATO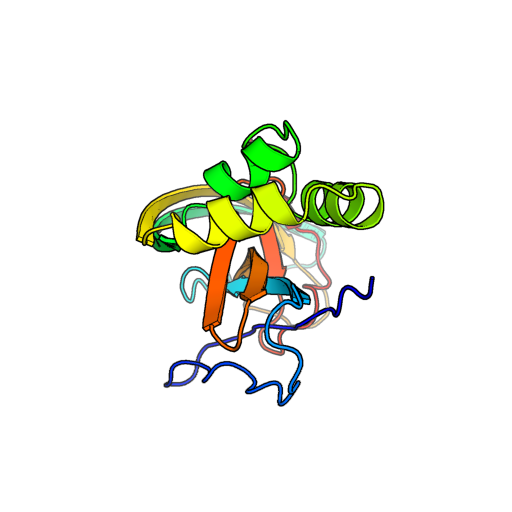M 560 O O . TYR A 1 72 ? 0.856 9.749 14.518 1.00 92.50 72 TYR A O 1
ATOM 568 N N . ASN A 1 73 ? -1.129 10.666 13.983 1.00 92.62 73 ASN A N 1
ATOM 569 C CA . ASN A 1 73 ? -0.618 11.956 13.510 1.00 92.62 73 ASN A CA 1
ATOM 570 C C . ASN A 1 73 ? 0.458 11.829 12.412 1.00 92.62 73 ASN A C 1
ATOM 572 O O . ASN A 1 73 ? 1.410 12.615 12.369 1.00 92.62 73 ASN A O 1
ATOM 576 N N . LEU A 1 74 ? 0.321 10.831 11.535 1.00 93.12 74 LEU A N 1
ATOM 577 C CA . LEU A 1 74 ? 1.259 10.591 10.441 1.00 93.12 74 LEU A CA 1
ATOM 578 C C . LEU A 1 74 ? 0.915 11.447 9.222 1.00 93.12 74 LEU A C 1
ATOM 580 O O . LEU A 1 74 ? -0.251 11.658 8.884 1.00 93.12 74 LEU A O 1
ATOM 584 N N . LYS A 1 75 ? 1.944 11.922 8.523 1.00 93.81 75 LYS A N 1
ATOM 585 C CA . LYS A 1 75 ? 1.786 12.657 7.264 1.00 93.81 75 LYS A CA 1
ATOM 586 C C . LYS A 1 75 ? 1.468 11.686 6.138 1.00 93.81 75 LYS A C 1
ATOM 588 O O . LYS A 1 75 ? 2.060 10.616 6.040 1.00 93.81 75 LYS A O 1
ATOM 593 N N . GLU A 1 76 ? 0.631 12.113 5.197 1.00 91.06 76 GLU A N 1
ATOM 594 C CA . GLU A 1 76 ? 0.244 11.293 4.039 1.00 91.06 76 GLU A CA 1
ATOM 595 C C . GLU A 1 76 ? 1.418 10.837 3.162 1.00 91.06 76 GLU A C 1
ATOM 597 O O . GLU A 1 76 ? 1.245 9.900 2.385 1.00 91.06 76 GLU A O 1
ATOM 602 N N . SER A 1 77 ? 2.583 11.491 3.256 1.00 91.25 77 SER A N 1
ATOM 603 C CA . SER A 1 77 ? 3.814 11.147 2.533 1.00 91.25 77 SER A CA 1
ATOM 604 C C . SER A 1 77 ? 4.701 10.122 3.252 1.00 91.25 77 SER A C 1
ATOM 606 O O . SER A 1 77 ? 5.673 9.644 2.663 1.00 91.25 77 SER A O 1
ATOM 608 N N . GLU A 1 78 ? 4.408 9.774 4.507 1.00 93.50 78 GLU A N 1
ATOM 609 C CA . GLU A 1 78 ? 5.187 8.794 5.270 1.00 93.50 78 GLU A CA 1
ATOM 610 C C . GLU A 1 78 ? 4.891 7.361 4.811 1.00 93.50 78 GLU A C 1
ATOM 612 O O . GLU A 1 78 ? 3.760 7.018 4.461 1.00 93.50 78 GLU A O 1
ATOM 617 N N . SER A 1 79 ? 5.914 6.501 4.813 1.00 91.88 79 SER A N 1
ATOM 618 C CA . SER A 1 79 ? 5.747 5.078 4.482 1.00 91.88 79 SER A CA 1
ATOM 619 C C . SER A 1 79 ? 4.796 4.386 5.462 1.00 91.88 79 SER A C 1
ATOM 621 O O . SER A 1 79 ? 4.812 4.688 6.659 1.00 91.88 79 SER A O 1
ATOM 623 N N . ALA A 1 80 ? 4.041 3.393 4.984 1.00 89.62 80 ALA A N 1
ATOM 624 C CA . ALA A 1 80 ? 3.187 2.555 5.827 1.00 89.62 80 ALA A CA 1
ATOM 625 C C . ALA A 1 80 ? 3.972 1.880 6.961 1.00 89.62 80 ALA A C 1
ATOM 627 O O . ALA A 1 80 ? 3.424 1.596 8.025 1.00 89.62 80 ALA A O 1
ATOM 628 N N . ASN A 1 81 ? 5.279 1.665 6.789 1.00 87.75 81 ASN A N 1
ATOM 629 C CA . ASN A 1 81 ? 6.141 1.155 7.846 1.00 87.75 81 ASN A CA 1
ATOM 630 C C . ASN A 1 81 ? 6.146 2.048 9.106 1.00 87.75 81 ASN A C 1
ATOM 632 O O . ASN A 1 81 ? 6.197 1.511 10.213 1.00 87.75 81 ASN A O 1
ATOM 636 N N . TYR A 1 82 ? 6.035 3.377 8.972 1.00 87.88 82 TYR A N 1
ATOM 637 C CA . TYR A 1 82 ? 5.901 4.273 10.131 1.00 87.88 82 TYR A CA 1
ATOM 638 C C . TYR A 1 82 ? 4.601 4.020 10.889 1.00 87.88 82 TYR A C 1
ATOM 640 O O . TYR A 1 82 ? 4.623 3.947 12.115 1.00 87.88 82 TYR A O 1
ATOM 648 N N . TRP A 1 83 ? 3.503 3.765 10.175 1.00 91.38 83 TRP A N 1
ATOM 649 C CA . TRP A 1 83 ? 2.234 3.374 10.785 1.00 91.38 83 TRP A CA 1
ATOM 650 C C . TRP A 1 83 ? 2.369 2.106 11.633 1.00 91.38 83 TRP A C 1
ATOM 652 O O . TRP A 1 83 ? 1.948 2.084 12.788 1.00 91.38 83 TRP A O 1
ATOM 662 N N . PHE A 1 84 ? 3.047 1.070 11.124 1.00 84.12 84 PHE A N 1
ATOM 663 C CA . PHE A 1 84 ? 3.276 -0.159 11.897 1.00 84.12 84 PHE A CA 1
ATOM 664 C C . PHE A 1 84 ? 4.181 0.047 13.113 1.00 84.12 84 PHE A C 1
ATOM 666 O O . PHE A 1 84 ? 4.016 -0.648 14.120 1.00 84.12 84 PHE A O 1
ATOM 673 N N . VAL A 1 85 ? 5.151 0.961 13.032 1.00 85.12 85 VAL A N 1
ATOM 674 C CA . VAL A 1 85 ? 5.989 1.334 14.178 1.00 85.12 85 VAL A CA 1
ATOM 675 C C . VAL A 1 85 ? 5.144 2.042 15.238 1.00 85.12 85 VAL A C 1
ATOM 677 O O . VAL A 1 85 ? 5.202 1.631 16.397 1.00 85.12 85 VAL A O 1
ATOM 680 N N . SER A 1 86 ? 4.318 3.017 14.847 1.00 85.62 86 SER A N 1
ATOM 681 C CA . SER A 1 86 ? 3.417 3.739 15.754 1.00 85.62 86 SER A CA 1
ATOM 682 C C . SER A 1 86 ? 2.408 2.802 16.418 1.00 85.62 86 SER A C 1
ATOM 684 O O . SER A 1 86 ? 2.323 2.769 17.643 1.00 85.62 86 SER A O 1
ATOM 686 N N . TYR A 1 87 ? 1.748 1.933 15.645 1.00 84.69 87 TYR A N 1
ATOM 687 C CA . TYR A 1 87 ? 0.812 0.926 16.160 1.00 84.69 87 TYR A CA 1
ATOM 688 C C . TYR A 1 87 ? 1.441 0.001 17.214 1.00 84.69 87 TYR A C 1
ATOM 690 O O . TYR A 1 87 ? 0.794 -0.390 18.179 1.00 84.69 87 TYR A O 1
ATOM 698 N N . ARG A 1 88 ? 2.723 -0.362 17.064 1.00 79.75 88 ARG A N 1
ATOM 699 C CA . ARG A 1 88 ? 3.418 -1.207 18.053 1.00 79.75 88 ARG A CA 1
ATOM 700 C C . ARG A 1 88 ? 3.712 -0.486 19.367 1.00 79.75 88 ARG A C 1
ATOM 702 O O . ARG A 1 88 ? 3.935 -1.163 20.372 1.00 79.75 88 ARG A O 1
ATOM 709 N N . GLN A 1 89 ? 3.809 0.838 19.339 1.00 78.12 89 GLN A N 1
ATOM 710 C CA . GLN A 1 89 ? 4.210 1.662 20.479 1.00 78.12 89 GLN A CA 1
ATOM 711 C C . GLN A 1 89 ? 3.009 2.261 21.218 1.00 78.12 89 GLN A C 1
ATOM 713 O O . GLN A 1 89 ? 3.113 2.534 22.414 1.00 78.12 89 GLN A O 1
ATOM 718 N N . ASP A 1 90 ? 1.888 2.440 20.525 1.00 71.88 90 ASP A N 1
ATOM 719 C CA . ASP A 1 90 ? 0.715 3.150 21.019 1.00 71.88 90 ASP A CA 1
ATOM 720 C C . ASP A 1 90 ? -0.441 2.201 21.407 1.00 71.88 90 ASP A C 1
ATOM 722 O O . ASP A 1 90 ? -0.560 1.088 20.899 1.00 71.88 90 ASP A O 1
ATOM 726 N N . LYS A 1 91 ? -1.291 2.638 22.343 1.00 66.62 91 LYS A N 1
ATOM 727 C CA . LYS A 1 91 ? -2.470 1.923 22.862 1.00 66.62 91 LYS A CA 1
ATOM 728 C C . LYS A 1 91 ? -3.801 2.518 22.384 1.00 66.62 91 LYS A C 1
ATOM 730 O O . LYS A 1 91 ? -4.833 2.196 22.973 1.00 66.62 91 LYS A O 1
ATOM 735 N N . SER A 1 92 ? -3.802 3.350 21.342 1.00 80.25 92 SER A N 1
ATOM 736 C CA . SER A 1 92 ? -4.986 4.012 20.750 1.00 80.25 92 SER A CA 1
ATOM 737 C C . SER A 1 92 ? -5.963 3.054 20.036 1.00 80.25 92 SER A C 1
ATOM 739 O O . SER A 1 92 ? -6.474 3.343 18.957 1.00 80.25 92 SER A O 1
ATOM 741 N N . HIS A 1 93 ? -6.223 1.876 20.612 1.00 80.38 93 HIS A N 1
ATOM 742 C CA . HIS A 1 93 ? -7.046 0.826 20.008 1.00 80.38 93 HIS A CA 1
ATOM 743 C C . HIS A 1 93 ? -8.500 1.255 19.815 1.00 80.38 93 HIS A C 1
ATOM 745 O O . HIS A 1 93 ? -9.077 0.942 18.781 1.00 80.38 93 HIS A O 1
ATOM 751 N N . ASP A 1 94 ? -9.080 1.991 20.766 1.00 85.94 94 ASP A N 1
ATOM 752 C CA . ASP A 1 94 ? -10.476 2.436 20.672 1.00 85.94 94 ASP A CA 1
ATOM 753 C C . ASP A 1 94 ? -10.670 3.420 19.511 1.00 85.94 94 ASP A C 1
ATOM 755 O O . ASP A 1 94 ? -11.628 3.316 18.745 1.00 85.94 94 ASP A O 1
ATOM 759 N N . GLU A 1 95 ? -9.721 4.340 19.333 1.00 89.94 95 GLU A N 1
ATOM 760 C CA . GLU A 1 95 ? -9.722 5.292 18.223 1.00 89.94 95 GLU A CA 1
ATOM 761 C C . GLU A 1 95 ? -9.491 4.590 16.882 1.00 89.94 95 GLU A C 1
ATOM 763 O O . GLU A 1 95 ? -10.199 4.862 15.908 1.00 89.94 95 GLU A O 1
ATOM 768 N N . LEU A 1 96 ? -8.573 3.620 16.836 1.00 89.44 96 LEU A N 1
ATOM 769 C CA . LEU A 1 96 ? -8.345 2.817 15.639 1.00 89.44 96 LEU A CA 1
ATOM 770 C C . LEU A 1 96 ? -9.567 1.960 15.281 1.00 89.44 96 LEU A C 1
ATOM 772 O O . LEU A 1 96 ? -9.896 1.837 14.103 1.00 89.44 96 LEU A O 1
ATOM 776 N N . LYS A 1 97 ? -10.265 1.397 16.274 1.00 89.62 97 LYS A N 1
ATOM 777 C CA . LYS A 1 97 ? -11.499 0.626 16.075 1.00 89.62 97 LYS A CA 1
ATOM 778 C C . LYS A 1 97 ? -12.615 1.509 15.528 1.00 89.62 97 LYS A C 1
ATOM 780 O O . LYS A 1 97 ? -13.249 1.141 14.545 1.00 89.62 97 LYS A O 1
ATOM 785 N N . LYS A 1 98 ? -12.799 2.700 16.098 1.00 91.19 98 LYS A N 1
ATOM 786 C CA . LYS A 1 98 ? -13.769 3.676 15.594 1.00 91.19 98 LYS A CA 1
ATOM 787 C C . LYS A 1 98 ? -13.447 4.096 14.158 1.00 91.19 98 LYS A C 1
ATOM 789 O O . LYS A 1 98 ? -14.310 4.052 13.290 1.00 91.19 98 LYS A O 1
ATOM 794 N N . THR A 1 99 ? -12.182 4.410 13.886 1.00 93.31 99 THR A N 1
ATOM 795 C CA . THR A 1 99 ? -11.697 4.738 12.537 1.00 93.31 99 THR A CA 1
ATOM 796 C C . THR A 1 99 ? -11.937 3.583 11.567 1.00 93.31 99 THR A C 1
ATOM 798 O O . THR A 1 99 ? -12.378 3.783 10.435 1.00 93.31 99 THR A O 1
ATOM 801 N N . PHE A 1 100 ? -11.690 2.349 12.011 1.00 91.88 100 PHE A N 1
ATOM 802 C CA . PHE A 1 100 ? -11.999 1.156 11.242 1.00 91.88 100 PHE A CA 1
ATOM 803 C C . PHE A 1 100 ? -13.492 1.076 10.932 1.00 91.88 100 PHE A C 1
ATOM 805 O O . PHE A 1 100 ? -13.832 0.861 9.775 1.00 91.88 100 PHE A O 1
ATOM 812 N N . GLU A 1 101 ? -14.380 1.265 11.902 1.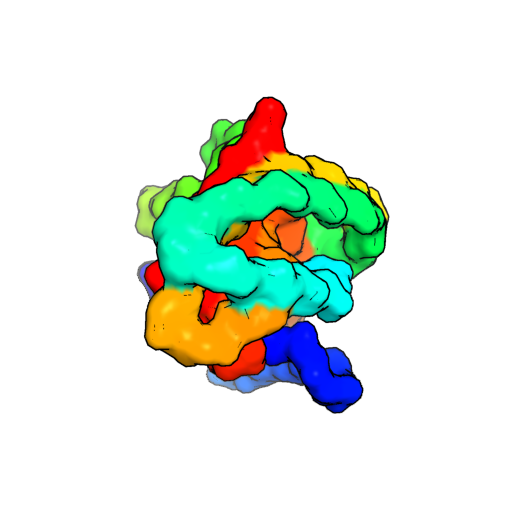00 91.50 101 GLU A N 1
ATOM 813 C CA . GLU A 1 101 ? -15.835 1.198 11.714 1.00 91.50 101 GLU A CA 1
ATOM 814 C C . GLU A 1 101 ? -16.338 2.279 10.741 1.00 91.50 101 GLU A C 1
ATOM 816 O O . GLU A 1 101 ? -17.022 1.941 9.770 1.00 91.50 101 GLU A O 1
ATOM 821 N N . ASP A 1 102 ? -15.887 3.524 10.915 1.00 94.00 102 ASP A N 1
ATOM 822 C CA . ASP A 1 102 ? -16.287 4.698 10.121 1.00 94.00 102 ASP A CA 1
ATOM 823 C C . ASP A 1 102 ? -15.665 4.729 8.706 1.00 94.00 102 ASP A C 1
ATOM 825 O O . ASP A 1 102 ? -16.121 5.457 7.815 1.00 94.00 102 ASP A O 1
ATOM 829 N N . SER A 1 103 ? -14.617 3.932 8.464 1.00 92.31 103 SER A N 1
ATOM 830 C CA . SER A 1 103 ? -13.921 3.924 7.176 1.00 92.31 103 SER A CA 1
ATOM 831 C C . SER A 1 103 ? -14.789 3.390 6.034 1.00 92.31 103 SER A C 1
ATOM 833 O O . SER A 1 103 ? -15.421 2.327 6.112 1.00 92.31 103 SER A O 1
ATOM 835 N N . HIS A 1 104 ? -14.733 4.100 4.913 1.00 90.69 104 HIS A N 1
ATOM 836 C CA . HIS A 1 104 ? -15.409 3.764 3.669 1.00 90.69 104 HIS A CA 1
ATOM 837 C C . HIS A 1 104 ? -14.399 3.662 2.525 1.00 90.69 104 HIS A C 1
ATOM 839 O O . HIS A 1 104 ? -13.260 4.125 2.619 1.00 90.69 104 HIS A O 1
ATOM 845 N N . LYS A 1 105 ? -14.816 3.003 1.443 1.00 91.25 105 LYS A N 1
ATOM 846 C CA . LYS A 1 105 ? -14.015 2.943 0.226 1.00 91.25 105 LYS A CA 1
ATOM 847 C C . LYS A 1 105 ? -14.061 4.284 -0.494 1.00 91.25 105 LYS A C 1
ATOM 849 O O . LYS A 1 105 ? -15.123 4.894 -0.611 1.00 91.25 105 LYS A O 1
ATOM 854 N N . VAL A 1 106 ? -12.917 4.688 -1.019 1.00 92.31 106 VAL A N 1
ATOM 855 C CA . VAL A 1 106 ? -12.740 5.882 -1.839 1.00 92.31 106 VAL A CA 1
ATOM 856 C C . VAL A 1 106 ? -11.961 5.524 -3.102 1.00 92.31 106 VAL A C 1
ATOM 858 O O . VAL A 1 106 ? -11.284 4.496 -3.178 1.00 92.31 106 VAL A O 1
ATOM 861 N N . ASN A 1 107 ? -12.050 6.396 -4.102 1.00 90.38 107 ASN A N 1
ATOM 862 C CA . ASN A 1 107 ? -11.208 6.326 -5.287 1.00 90.38 107 ASN A CA 1
ATOM 863 C C . ASN A 1 107 ? -9.866 6.999 -4.983 1.00 90.38 107 ASN A C 1
ATOM 865 O O . ASN A 1 107 ? -9.766 8.227 -4.989 1.00 90.38 107 ASN A O 1
ATOM 869 N N . LEU A 1 108 ? -8.840 6.194 -4.710 1.00 87.69 108 LEU A N 1
ATOM 870 C CA . LEU A 1 108 ? -7.478 6.667 -4.493 1.00 87.69 108 LEU A CA 1
ATOM 871 C C . LEU A 1 108 ? -6.786 6.856 -5.838 1.00 87.69 108 LEU A C 1
ATOM 873 O O . LEU A 1 108 ? -6.604 5.901 -6.594 1.00 87.69 108 LEU A O 1
ATOM 877 N N . ASN A 1 109 ? -6.379 8.087 -6.128 1.00 88.44 109 ASN A N 1
ATOM 878 C CA . ASN A 1 109 ? -5.530 8.369 -7.277 1.00 88.44 109 ASN A CA 1
ATOM 879 C C . ASN A 1 109 ? -4.078 8.087 -6.908 1.00 88.44 109 ASN A C 1
ATOM 881 O O . ASN A 1 109 ? -3.599 8.534 -5.866 1.00 88.44 109 ASN A O 1
ATOM 885 N N . TYR A 1 110 ? -3.379 7.379 -7.786 1.00 87.94 110 TYR A N 1
ATOM 886 C CA . TYR A 1 110 ? -1.947 7.172 -7.678 1.00 87.94 110 TYR A CA 1
ATOM 887 C C . TYR A 1 110 ? -1.257 7.760 -8.905 1.00 87.94 110 TYR A C 1
ATOM 889 O O . TYR A 1 110 ? -1.706 7.588 -10.038 1.00 87.94 110 TYR A O 1
ATOM 897 N N . ASP A 1 111 ? -0.166 8.474 -8.659 1.00 90.19 111 ASP A N 1
ATOM 898 C CA . ASP A 1 111 ? 0.729 9.029 -9.667 1.00 90.19 111 ASP A CA 1
ATOM 899 C C . ASP A 1 111 ? 2.146 8.855 -9.132 1.00 90.19 111 ASP A C 1
ATOM 901 O O . ASP A 1 111 ? 2.529 9.476 -8.142 1.00 90.19 111 ASP A O 1
ATOM 905 N N . LEU A 1 112 ? 2.886 7.925 -9.724 1.00 90.06 112 LEU A N 1
ATOM 906 C CA . LEU A 1 112 ? 4.215 7.557 -9.273 1.00 90.06 112 LEU A CA 1
ATOM 907 C C . LEU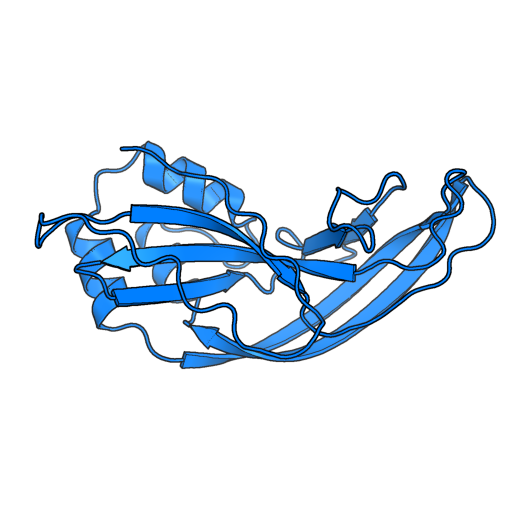 A 1 112 ? 5.172 7.608 -10.447 1.00 90.06 112 LEU A C 1
ATOM 909 O O . LEU A 1 112 ? 5.090 6.799 -11.373 1.00 90.06 112 LEU A O 1
ATOM 913 N N . SER A 1 113 ? 6.127 8.524 -10.359 1.00 92.12 113 SER A N 1
ATOM 914 C CA . SER A 1 113 ? 7.347 8.470 -11.151 1.00 92.12 113 SER A CA 1
ATOM 915 C C . SER A 1 113 ? 8.402 7.675 -10.389 1.00 92.12 113 SER A C 1
ATOM 917 O O . SER A 1 113 ? 8.496 7.757 -9.167 1.00 92.12 113 SER A O 1
ATOM 919 N N . PHE A 1 114 ? 9.184 6.864 -11.092 1.00 91.00 114 PHE A N 1
ATOM 920 C CA . PHE A 1 114 ? 10.197 6.015 -10.474 1.00 91.00 114 PHE A CA 1
ATOM 921 C C . PHE A 1 114 ? 11.363 5.730 -11.418 1.00 91.00 114 PHE A C 1
ATOM 923 O O . PHE A 1 114 ? 11.295 5.933 -12.632 1.00 91.00 114 PHE A O 1
ATOM 930 N N . MET A 1 115 ? 12.449 5.228 -10.843 1.00 90.56 115 MET A N 1
ATOM 931 C CA . MET A 1 115 ? 13.579 4.656 -11.553 1.00 90.56 115 MET A CA 1
ATOM 932 C C . MET A 1 115 ? 13.730 3.189 -11.172 1.00 90.56 115 MET A C 1
ATOM 934 O O . MET A 1 115 ? 13.709 2.842 -9.990 1.00 90.56 115 MET A O 1
ATOM 938 N N . ILE A 1 116 ? 13.928 2.341 -12.174 1.00 88.06 116 ILE A N 1
ATOM 939 C CA . ILE A 1 116 ? 14.228 0.924 -12.004 1.00 88.06 116 ILE A CA 1
ATOM 940 C C . ILE A 1 116 ? 15.585 0.600 -12.617 1.00 88.06 116 ILE A C 1
ATOM 942 O O . ILE A 1 116 ? 15.896 1.044 -13.719 1.00 88.06 116 ILE A O 1
ATOM 946 N N . GLN A 1 117 ? 16.406 -0.152 -11.897 1.00 87.75 117 GLN A N 1
ATOM 947 C CA . GLN A 1 117 ? 17.713 -0.588 -12.366 1.00 87.75 117 GLN A CA 1
ATOM 948 C C . GLN A 1 117 ? 17.622 -1.983 -12.977 1.00 87.75 117 GLN A C 1
ATOM 950 O O . GLN A 1 117 ? 17.006 -2.864 -12.383 1.00 87.75 117 GLN A O 1
ATOM 955 N N . GLY A 1 118 ? 18.263 -2.210 -14.121 1.00 81.06 118 GLY A N 1
ATOM 956 C CA . GLY A 1 118 ? 18.417 -3.544 -14.697 1.00 81.06 118 GLY A CA 1
ATOM 957 C C . GLY A 1 118 ? 19.199 -4.471 -13.770 1.00 81.06 118 GLY A C 1
ATOM 958 O O . GLY A 1 118 ? 20.045 -4.020 -12.995 1.00 81.06 118 GLY A O 1
ATOM 959 N N . ASN A 1 119 ? 18.901 -5.764 -13.847 1.00 79.81 119 ASN A N 1
ATOM 960 C CA . ASN A 1 119 ? 19.495 -6.810 -13.019 1.00 79.81 119 ASN A CA 1
ATOM 961 C C . ASN A 1 119 ? 20.152 -7.890 -13.899 1.00 79.81 119 ASN A C 1
ATOM 963 O O . ASN A 1 119 ? 19.827 -8.002 -15.079 1.00 79.81 119 ASN A O 1
ATOM 967 N N . ASP A 1 120 ? 21.050 -8.684 -13.312 1.00 76.00 120 ASP A N 1
ATOM 968 C CA . ASP A 1 120 ? 21.731 -9.818 -13.968 1.00 76.00 120 ASP A CA 1
ATOM 969 C C . ASP A 1 120 ? 20.980 -11.160 -13.820 1.00 76.00 120 ASP A C 1
ATOM 971 O O . ASP A 1 120 ? 21.521 -12.211 -14.144 1.00 76.00 120 ASP A O 1
ATOM 975 N N . TYR A 1 121 ? 19.750 -11.153 -13.298 1.00 72.88 121 TYR A N 1
ATOM 976 C CA . TYR A 1 121 ? 18.988 -12.356 -12.932 1.00 72.88 121 TYR A CA 1
ATOM 977 C C . TYR A 1 121 ? 17.916 -12.732 -13.969 1.00 72.88 121 TYR A C 1
ATOM 979 O O . TYR A 1 121 ? 16.944 -13.402 -13.628 1.00 72.88 121 TYR A O 1
ATOM 987 N N . ASP A 1 122 ? 18.053 -12.266 -15.217 1.00 68.75 122 ASP A N 1
ATOM 988 C CA . ASP A 1 122 ? 17.096 -12.470 -16.320 1.00 68.75 122 ASP A CA 1
ATOM 989 C C . ASP A 1 122 ? 15.646 -12.034 -16.010 1.00 68.75 122 ASP A C 1
ATOM 991 O O . ASP A 1 122 ? 14.704 -12.363 -16.738 1.00 68.75 122 ASP A O 1
ATOM 995 N N . ILE A 1 123 ? 15.441 -11.235 -14.955 1.00 69.50 123 ILE A N 1
ATOM 996 C CA . ILE A 1 123 ? 14.124 -10.704 -14.601 1.00 69.50 123 ILE A CA 1
ATOM 997 C C . ILE A 1 123 ? 13.827 -9.524 -15.521 1.00 69.50 123 ILE A C 1
ATOM 999 O O . ILE A 1 123 ? 14.316 -8.411 -15.326 1.00 69.50 123 ILE A O 1
ATOM 1003 N N . ASN A 1 124 ? 13.008 -9.796 -16.532 1.00 69.50 124 ASN A N 1
ATOM 1004 C CA . ASN A 1 124 ? 12.623 -8.874 -17.598 1.00 69.50 124 ASN A CA 1
ATOM 1005 C C . ASN A 1 124 ? 11.247 -8.222 -17.373 1.00 69.50 124 ASN A C 1
ATOM 1007 O O . ASN A 1 124 ? 10.704 -7.589 -18.278 1.00 69.50 124 ASN A O 1
ATOM 1011 N N . SER A 1 125 ? 10.642 -8.441 -16.211 1.00 72.69 125 SER A N 1
ATOM 1012 C CA . SER A 1 125 ? 9.347 -7.889 -15.842 1.00 72.69 125 SER A CA 1
ATOM 1013 C C . SER A 1 125 ? 9.296 -7.686 -14.338 1.00 72.69 125 SER A C 1
ATOM 1015 O O . SER A 1 125 ? 9.816 -8.488 -13.566 1.00 72.69 125 SER A O 1
ATOM 1017 N N . VAL A 1 126 ? 8.671 -6.591 -13.926 1.00 77.75 126 VAL A N 1
ATOM 1018 C CA . VAL A 1 126 ? 8.462 -6.250 -12.521 1.00 77.75 126 VAL A CA 1
ATOM 1019 C C . VAL A 1 126 ? 7.026 -5.832 -12.290 1.00 77.75 126 VAL A C 1
ATOM 1021 O O . VAL A 1 126 ? 6.345 -5.405 -13.218 1.00 77.75 126 VAL A O 1
ATOM 1024 N N . PHE A 1 127 ? 6.599 -5.902 -11.040 1.00 82.00 127 PHE A N 1
ATOM 1025 C CA . PHE A 1 127 ? 5.342 -5.354 -10.566 1.00 82.00 127 PHE A CA 1
ATOM 1026 C C . PHE A 1 127 ? 5.631 -4.171 -9.659 1.00 82.00 127 PHE A C 1
ATOM 1028 O O . PHE A 1 127 ? 6.418 -4.285 -8.720 1.00 82.00 127 PHE A O 1
ATOM 1035 N N . ILE A 1 128 ? 4.988 -3.040 -9.937 1.00 85.19 128 ILE A N 1
ATOM 1036 C CA . ILE A 1 128 ? 5.008 -1.902 -9.025 1.00 85.19 128 ILE A CA 1
ATOM 1037 C C . ILE A 1 128 ? 3.875 -2.074 -8.019 1.00 85.19 128 ILE A C 1
ATOM 1039 O O . ILE A 1 128 ? 2.707 -2.236 -8.393 1.00 85.19 128 ILE A O 1
ATOM 1043 N N . CYS A 1 129 ? 4.238 -2.053 -6.744 1.00 86.81 129 CYS A N 1
ATOM 1044 C CA . CYS A 1 129 ? 3.345 -2.330 -5.632 1.00 86.81 129 CYS A CA 1
ATOM 1045 C C . CYS A 1 129 ? 3.314 -1.161 -4.650 1.00 86.81 129 CYS A C 1
ATOM 1047 O O . CYS A 1 129 ? 4.303 -0.445 -4.511 1.00 86.81 129 CYS A O 1
ATOM 1049 N N . TYR A 1 130 ? 2.203 -1.033 -3.928 1.00 89.00 130 TYR A N 1
ATOM 1050 C CA . TYR A 1 130 ? 2.075 -0.169 -2.755 1.00 89.00 130 TYR A CA 1
ATOM 1051 C C . TYR A 1 130 ? 1.934 -0.997 -1.481 1.00 89.00 130 TYR A C 1
ATOM 1053 O O . TYR A 1 130 ? 1.308 -2.059 -1.512 1.00 89.00 130 TYR A O 1
ATOM 1061 N N . GLU A 1 131 ? 2.464 -0.510 -0.362 1.00 89.31 131 GLU A N 1
ATOM 1062 C CA . GLU A 1 131 ? 2.248 -1.122 0.946 1.00 89.31 131 GLU A CA 1
ATOM 1063 C C . GLU A 1 131 ? 0.759 -1.072 1.333 1.00 89.31 131 GLU A C 1
ATOM 1065 O O . GLU A 1 131 ? 0.013 -0.149 0.992 1.00 89.31 131 GLU A O 1
ATOM 1070 N N . VAL A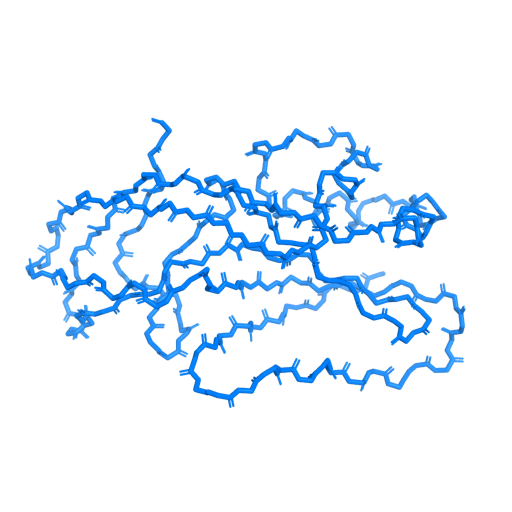 1 132 ? 0.322 -2.095 2.064 1.00 89.44 132 VAL A N 1
ATOM 1071 C CA . VAL A 1 132 ? -1.048 -2.250 2.551 1.00 89.44 132 VAL A CA 1
ATOM 1072 C C . VAL A 1 132 ? -1.032 -2.416 4.059 1.00 89.44 132 VAL A C 1
ATOM 1074 O O . VAL A 1 132 ? -0.315 -3.270 4.591 1.00 89.44 132 VAL A O 1
ATOM 1077 N N . ILE A 1 133 ? -1.883 -1.637 4.720 1.00 89.81 133 ILE A N 1
ATOM 1078 C CA . ILE A 1 133 ? -2.277 -1.836 6.109 1.00 89.81 133 ILE A CA 1
ATOM 1079 C C . ILE A 1 133 ? -3.598 -2.587 6.088 1.00 89.81 133 ILE A C 1
ATOM 1081 O O . ILE A 1 133 ? -4.620 -2.061 5.657 1.00 89.81 133 ILE A O 1
ATOM 1085 N N . ARG A 1 134 ? -3.578 -3.840 6.528 1.00 88.88 134 ARG A N 1
ATOM 1086 C CA . ARG A 1 134 ? -4.794 -4.628 6.705 1.00 88.88 134 ARG A CA 1
ATOM 1087 C C . ARG A 1 134 ? -5.149 -4.659 8.177 1.00 88.88 134 ARG A C 1
ATOM 1089 O O . ARG A 1 134 ? -4.338 -5.100 8.991 1.00 88.88 134 ARG A O 1
ATOM 1096 N N . LEU A 1 135 ? -6.365 -4.229 8.480 1.00 86.50 135 LEU A N 1
ATOM 1097 C CA . LEU A 1 135 ? -6.959 -4.316 9.805 1.00 86.50 135 LEU A CA 1
ATOM 1098 C C . LEU A 1 135 ? -8.033 -5.400 9.795 1.00 86.50 135 LEU A C 1
ATOM 1100 O O . LEU A 1 135 ? -8.842 -5.467 8.865 1.00 86.50 135 LEU A O 1
ATOM 1104 N N . VAL A 1 136 ? -8.039 -6.227 10.833 1.00 85.25 136 VAL A N 1
ATOM 1105 C CA . VAL A 1 136 ? -9.108 -7.182 11.115 1.00 85.25 136 VAL A CA 1
ATOM 1106 C C . VAL A 1 136 ? -9.703 -6.825 12.466 1.00 85.25 136 VAL A C 1
ATOM 1108 O O . VAL A 1 136 ? -8.996 -6.811 13.473 1.00 85.25 136 VAL A O 1
ATOM 1111 N N . VAL A 1 137 ? -10.995 -6.512 12.470 1.00 84.19 137 VAL A N 1
ATOM 1112 C CA . VAL A 1 137 ? -11.762 -6.191 13.675 1.00 84.19 137 VAL A CA 1
ATOM 1113 C C . VAL A 1 137 ? -13.032 -7.018 13.636 1.00 84.19 137 VAL A C 1
ATOM 1115 O O . VAL A 1 137 ? -13.819 -6.916 12.695 1.00 84.19 137 VAL A O 1
ATOM 1118 N N . ASN A 1 138 ? -13.233 -7.854 14.652 1.00 83.00 138 ASN A N 1
ATOM 1119 C CA . ASN A 1 138 ? -14.447 -8.660 14.813 1.00 83.00 138 ASN A CA 1
ATOM 1120 C C . ASN A 1 138 ? -14.761 -9.523 13.575 1.00 83.00 138 ASN A C 1
ATOM 1122 O O . ASN A 1 138 ? -15.909 -9.636 13.152 1.00 83.00 138 ASN A O 1
ATOM 1126 N N . GLY A 1 139 ? -13.717 -10.088 12.957 1.00 77.56 139 GLY A N 1
ATOM 1127 C CA . GLY A 1 139 ? -13.808 -10.894 11.734 1.00 77.56 139 GLY A CA 1
ATOM 1128 C C . GLY A 1 139 ? -14.001 -10.093 10.438 1.00 77.56 139 GLY A C 1
ATOM 1129 O O . GLY A 1 139 ? -13.925 -10.665 9.352 1.00 77.56 139 GLY A O 1
ATOM 1130 N N . VAL A 1 140 ? -14.204 -8.774 10.512 1.00 85.06 140 VAL A N 1
ATOM 1131 C CA . VAL A 1 140 ? -14.276 -7.898 9.337 1.00 85.06 140 VAL A CA 1
ATOM 1132 C C . VAL A 1 140 ? -12.866 -7.475 8.949 1.00 85.06 140 VAL A C 1
ATOM 1134 O O . VAL A 1 140 ? -12.106 -7.001 9.786 1.00 85.06 140 VAL A O 1
ATOM 1137 N N . THR A 1 141 ? -12.525 -7.618 7.670 1.00 87.12 141 THR A N 1
ATOM 1138 C CA . THR A 1 141 ? -11.223 -7.217 7.121 1.00 87.12 141 THR A CA 1
ATOM 1139 C C . THR A 1 141 ? -11.365 -5.949 6.283 1.00 87.12 141 THR A C 1
ATOM 1141 O O . THR A 1 141 ? -12.218 -5.897 5.394 1.00 87.12 141 THR A O 1
ATOM 1144 N N . LYS A 1 142 ? -10.509 -4.949 6.521 1.00 89.25 142 LYS A N 1
ATOM 1145 C CA . LYS A 1 142 ? -10.375 -3.759 5.665 1.00 89.25 142 LYS A CA 1
ATOM 1146 C C . LYS A 1 142 ? -8.916 -3.538 5.277 1.00 89.25 142 LYS A C 1
ATOM 1148 O O . LYS A 1 142 ? -8.028 -3.548 6.129 1.00 89.25 142 LYS A O 1
ATOM 1153 N N . ASP A 1 143 ? -8.704 -3.319 3.981 1.00 88.94 143 ASP A N 1
ATOM 1154 C CA . ASP A 1 143 ? -7.392 -3.083 3.380 1.00 88.94 143 ASP A CA 1
ATOM 1155 C C . ASP A 1 143 ? -7.235 -1.607 3.007 1.00 88.94 143 ASP A C 1
ATOM 1157 O O . ASP A 1 143 ? -7.906 -1.106 2.098 1.00 88.94 143 ASP A O 1
ATOM 1161 N N . PHE A 1 144 ? -6.310 -0.940 3.688 1.00 91.69 144 PHE A N 1
ATOM 1162 C CA . PHE A 1 144 ? -5.915 0.443 3.465 1.00 91.69 144 PHE A CA 1
ATOM 1163 C C . PHE A 1 144 ? -4.646 0.449 2.608 1.00 91.69 144 PHE A C 1
ATOM 1165 O O . PHE A 1 144 ? -3.569 0.054 3.062 1.00 91.69 144 PHE A O 1
ATOM 1172 N N . VAL A 1 145 ? -4.783 0.831 1.338 1.00 90.94 145 VAL A N 1
ATOM 1173 C CA . VAL A 1 145 ? -3.671 0.840 0.375 1.00 90.94 145 VAL A CA 1
ATOM 1174 C C . VAL A 1 145 ? -3.002 2.206 0.418 1.00 90.94 145 VAL A C 1
ATOM 1176 O O . VAL A 1 145 ? -3.646 3.211 0.129 1.00 90.94 145 VAL A O 1
ATOM 1179 N N . VAL A 1 146 ? -1.715 2.248 0.760 1.00 92.69 146 VAL A N 1
ATOM 1180 C CA . VAL A 1 146 ? -0.982 3.505 0.941 1.00 92.69 146 VAL A CA 1
ATOM 1181 C C . VAL A 1 146 ? -0.365 3.929 -0.390 1.00 92.69 146 VAL A C 1
ATOM 1183 O O . VAL A 1 146 ? 0.745 3.535 -0.739 1.00 92.69 146 VAL A O 1
ATOM 1186 N N . THR A 1 147 ? -1.096 4.730 -1.164 1.00 90.75 147 THR A N 1
ATOM 1187 C CA . THR A 1 147 ? -0.736 5.108 -2.544 1.00 90.75 147 THR A CA 1
ATOM 1188 C C . THR A 1 147 ? 0.266 6.267 -2.638 1.00 90.75 147 THR A C 1
ATOM 1190 O O . THR A 1 147 ? 0.197 7.069 -3.570 1.00 90.75 147 THR A O 1
ATOM 1193 N N . ASN A 1 148 ? 1.196 6.381 -1.685 1.00 91.50 148 ASN A N 1
ATOM 1194 C CA . ASN A 1 148 ? 2.255 7.393 -1.704 1.00 91.50 148 ASN A CA 1
ATOM 1195 C C . ASN A 1 148 ? 3.592 6.813 -2.221 1.00 91.50 148 ASN A C 1
ATOM 1197 O O . ASN A 1 148 ? 3.797 5.596 -2.173 1.00 91.50 148 ASN A O 1
ATOM 1201 N N . PRO A 1 149 ? 4.525 7.652 -2.713 1.00 91.62 149 PRO A N 1
ATOM 1202 C CA . PRO A 1 149 ? 5.802 7.165 -3.236 1.00 91.62 149 PRO A CA 1
ATOM 1203 C C . PRO A 1 149 ? 6.654 6.420 -2.199 1.00 91.62 149 PRO A C 1
ATOM 1205 O O . PRO A 1 149 ? 7.250 5.394 -2.525 1.00 91.62 149 PRO A O 1
ATOM 1208 N N . SER A 1 150 ? 6.665 6.876 -0.944 1.00 92.00 150 SER A N 1
ATOM 1209 C CA . SER A 1 150 ? 7.418 6.256 0.159 1.00 92.00 150 SER A CA 1
ATOM 1210 C C . SER A 1 150 ? 6.979 4.827 0.486 1.00 92.00 150 SER A C 1
ATOM 1212 O O . SER A 1 150 ? 7.763 4.054 1.027 1.00 92.00 150 SER A O 1
ATOM 1214 N N . SER A 1 151 ? 5.737 4.479 0.157 1.00 92.25 151 SER A N 1
ATOM 1215 C CA . SER A 1 151 ? 5.144 3.153 0.344 1.00 92.25 151 SER A CA 1
ATOM 1216 C C . SER A 1 151 ? 5.134 2.347 -0.951 1.00 92.25 151 SER A C 1
ATOM 1218 O O . SER A 1 151 ? 4.398 1.372 -1.055 1.00 92.25 151 SER A O 1
ATOM 1220 N N . SER A 1 152 ? 5.901 2.752 -1.965 1.00 91.06 152 SER A N 1
ATOM 1221 C CA . SER A 1 152 ? 5.995 2.026 -3.230 1.00 91.06 152 SER A CA 1
ATOM 1222 C C . SER A 1 152 ? 7.232 1.132 -3.287 1.00 91.06 152 SER A C 1
ATOM 1224 O O . SER A 1 152 ? 8.284 1.436 -2.721 1.00 91.06 152 SER A O 1
ATOM 1226 N N . SER A 1 153 ? 7.119 0.009 -3.988 1.00 89.31 153 SER A N 1
ATOM 1227 C CA . SER A 1 153 ? 8.227 -0.918 -4.215 1.00 89.31 153 SER A CA 1
ATOM 1228 C C . SER A 1 153 ? 8.105 -1.618 -5.566 1.00 89.31 153 SER A C 1
ATOM 1230 O O . SER A 1 153 ? 7.051 -1.588 -6.205 1.00 89.31 153 SER A O 1
ATOM 1232 N N . ALA A 1 154 ? 9.189 -2.266 -5.996 1.00 87.44 154 ALA A N 1
ATOM 1233 C CA . ALA A 1 154 ? 9.173 -3.194 -7.119 1.00 87.44 154 ALA A CA 1
ATOM 1234 C C . ALA A 1 154 ? 9.305 -4.638 -6.625 1.00 87.44 154 ALA A C 1
ATOM 1236 O O . ALA A 1 154 ? 10.157 -4.957 -5.789 1.00 87.44 154 ALA A O 1
ATOM 1237 N N . MET A 1 155 ? 8.483 -5.515 -7.189 1.00 84.44 155 MET A N 1
ATOM 1238 C CA . MET A 1 155 ? 8.518 -6.953 -6.956 1.00 84.44 155 MET A CA 1
ATOM 1239 C C . MET A 1 155 ? 8.773 -7.709 -8.252 1.00 84.44 155 MET A C 1
ATOM 1241 O O . MET A 1 155 ? 8.348 -7.297 -9.332 1.00 84.44 155 MET A O 1
ATOM 1245 N N . SER A 1 156 ? 9.456 -8.837 -8.127 1.00 82.50 156 SER A N 1
ATOM 1246 C CA . SER A 1 156 ? 9.601 -9.823 -9.193 1.00 82.50 156 SER A CA 1
ATOM 1247 C C . SER A 1 156 ? 8.265 -10.548 -9.445 1.00 82.50 156 SER A C 1
ATOM 1249 O O . SER A 1 156 ? 7.369 -10.488 -8.599 1.00 82.50 156 SER A O 1
ATOM 1251 N N . PRO A 1 157 ? 8.097 -11.269 -10.569 1.00 76.12 157 PRO A N 1
ATOM 1252 C CA . PRO A 1 157 ? 6.853 -11.990 -10.862 1.00 76.12 157 PRO A CA 1
ATOM 1253 C C . PRO A 1 157 ? 6.495 -13.120 -9.893 1.00 76.12 157 PRO A C 1
ATOM 1255 O O . PRO A 1 157 ? 5.324 -13.456 -9.746 1.00 76.12 157 PRO A O 1
ATOM 1258 N N . ASP A 1 158 ? 7.484 -13.675 -9.197 1.00 77.56 158 ASP A N 1
ATOM 1259 C CA . ASP A 1 158 ? 7.287 -14.620 -8.090 1.00 77.56 158 ASP A CA 1
ATOM 1260 C C . ASP A 1 158 ? 6.923 -13.919 -6.760 1.00 77.56 158 ASP A C 1
ATOM 1262 O O . ASP A 1 158 ? 6.735 -14.566 -5.729 1.00 77.56 158 ASP A O 1
ATOM 1266 N N . GLY A 1 159 ? 6.858 -12.584 -6.783 1.00 73.56 159 GLY A N 1
ATOM 1267 C CA . GLY A 1 159 ? 6.617 -11.686 -5.661 1.00 73.56 159 GLY A CA 1
ATOM 1268 C C . GLY A 1 159 ? 7.702 -11.660 -4.591 1.00 73.56 159 GLY A C 1
ATOM 1269 O O . GLY A 1 159 ? 7.468 -11.215 -3.460 1.00 73.56 159 GLY A O 1
ATOM 1270 N N . SER A 1 160 ? 8.904 -12.118 -4.931 1.00 81.31 160 SER A N 1
ATOM 1271 C CA . SER A 1 160 ? 10.110 -11.716 -4.218 1.00 81.31 160 SER A CA 1
ATOM 1272 C C . SER A 1 160 ? 10.398 -10.227 -4.449 1.00 81.31 160 SER A C 1
ATOM 1274 O O . SER A 1 160 ? 9.878 -9.598 -5.376 1.00 81.31 160 SER A O 1
ATOM 1276 N N . ALA A 1 161 ? 11.214 -9.634 -3.575 1.00 84.50 161 ALA A N 1
ATOM 1277 C CA . ALA A 1 161 ? 11.701 -8.281 -3.810 1.00 84.50 161 ALA A CA 1
ATOM 1278 C C . ALA A 1 161 ? 12.494 -8.255 -5.120 1.00 84.50 161 ALA A C 1
ATOM 1280 O O . ALA A 1 161 ? 13.301 -9.155 -5.367 1.00 84.50 161 ALA A O 1
ATOM 1281 N N . TYR A 1 162 ? 12.271 -7.233 -5.945 1.00 85.06 162 TYR A N 1
ATOM 1282 C CA . TYR A 1 162 ? 13.044 -7.074 -7.167 1.00 85.06 162 TYR A CA 1
ATOM 1283 C C . TYR A 1 162 ? 14.541 -6.945 -6.818 1.00 85.06 162 TYR A C 1
ATOM 1285 O O . TYR A 1 162 ? 14.888 -6.100 -5.991 1.00 85.06 162 TYR A O 1
ATOM 1293 N N . PRO A 1 163 ? 15.433 -7.774 -7.397 1.00 84.44 163 PRO A N 1
ATOM 1294 C CA . PRO A 1 163 ? 16.845 -7.807 -7.011 1.00 84.44 163 PRO A CA 1
ATOM 1295 C C . PRO A 1 163 ? 17.655 -6.624 -7.556 1.00 84.44 163 PRO A C 1
ATOM 1297 O O . PRO A 1 163 ? 18.773 -6.391 -7.102 1.00 84.44 163 PRO A O 1
ATOM 1300 N N . GLY A 1 164 ? 17.120 -5.885 -8.533 1.00 84.81 164 GLY A N 1
ATOM 1301 C CA . GLY A 1 164 ? 17.688 -4.607 -8.951 1.00 84.81 164 GLY A CA 1
ATOM 1302 C C . GLY A 1 164 ? 17.262 -3.458 -8.032 1.00 84.81 164 GLY A C 1
ATOM 1303 O O . GLY A 1 164 ? 16.454 -3.607 -7.119 1.00 84.81 164 GLY A O 1
ATOM 1304 N N . GLY A 1 165 ? 17.782 -2.263 -8.290 1.00 87.69 165 GLY A N 1
ATOM 1305 C CA . GLY A 1 165 ? 17.343 -1.053 -7.602 1.00 87.69 165 GLY A CA 1
ATOM 1306 C C . GLY A 1 165 ? 15.947 -0.585 -8.033 1.00 87.69 165 GLY A C 1
ATOM 1307 O O . GLY A 1 165 ? 15.613 -0.594 -9.217 1.00 87.69 165 GLY A O 1
ATOM 1308 N N . PHE A 1 166 ? 15.162 -0.093 -7.076 1.00 89.69 166 PHE A N 1
ATOM 1309 C CA . PHE A 1 166 ? 13.933 0.666 -7.310 1.00 89.69 16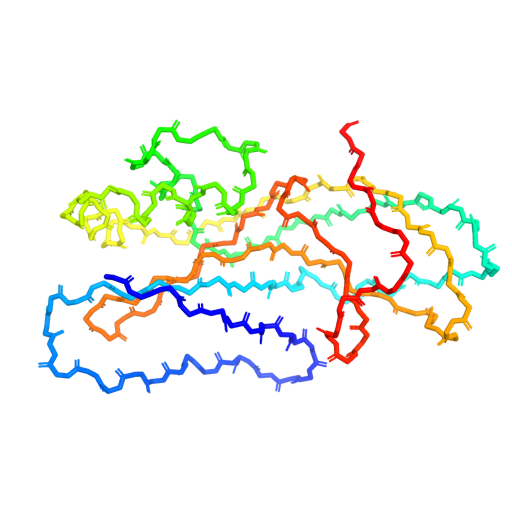6 PHE A CA 1
ATOM 1310 C C . PHE A 1 166 ? 13.981 1.958 -6.497 1.00 89.69 166 PHE A C 1
ATOM 1312 O O . PHE A 1 166 ? 14.368 1.941 -5.328 1.00 89.69 166 PHE A O 1
ATOM 1319 N N . LYS A 1 167 ? 13.628 3.082 -7.123 1.00 91.69 167 LYS A N 1
ATOM 1320 C CA . LYS A 1 167 ? 13.610 4.399 -6.483 1.00 91.69 167 LYS A CA 1
ATOM 1321 C C . LYS A 1 167 ? 12.361 5.167 -6.910 1.00 91.69 167 LYS A C 1
ATOM 1323 O O . LYS A 1 167 ? 12.278 5.503 -8.092 1.00 91.69 167 LYS A O 1
ATOM 1328 N N . PRO A 1 168 ? 11.421 5.478 -6.005 1.00 88.62 168 PRO A N 1
ATOM 1329 C CA . PRO A 1 168 ? 10.422 6.499 -6.290 1.00 88.62 168 PRO A CA 1
ATOM 1330 C C . PRO A 1 168 ? 11.118 7.842 -6.567 1.00 88.62 168 PRO A C 1
ATOM 1332 O O . PRO A 1 168 ? 12.160 8.143 -5.982 1.00 88.62 168 PRO A O 1
ATOM 1335 N N . VAL A 1 169 ? 10.569 8.619 -7.495 1.00 84.88 169 VAL A N 1
ATOM 1336 C CA . VAL A 1 169 ? 11.018 9.973 -7.834 1.00 84.88 169 VAL A CA 1
ATOM 1337 C C . VAL A 1 169 ? 9.892 10.921 -7.444 1.00 84.88 169 VAL A C 1
ATOM 1339 O O . VAL A 1 169 ? 8.776 10.764 -7.941 1.00 84.88 169 VAL A O 1
ATOM 1342 N N . GLU A 1 170 ? 10.195 11.851 -6.539 1.00 63.69 170 GLU A N 1
ATOM 1343 C CA . GLU A 1 170 ? 9.304 12.957 -6.157 1.00 63.69 170 GLU A CA 1
ATOM 1344 C C . GLU A 1 170 ? 9.218 14.030 -7.250 1.00 63.69 170 GLU A C 1
ATOM 1346 O O . GLU A 1 170 ? 10.254 14.302 -7.907 1.00 63.69 170 GLU A O 1
#

pLDDT: mean 76.82, std 17.95, range [30.42, 94.81]